Protein AF-A0A060BVD4-F1 (afdb_monomer)

InterPro domains:
  IPR002477 Peptidoglycan binding-like [PF01471] (23-77)
  IPR036365 PGBD-like superfamily [SSF47090] (19-78)
  IPR036366 PGBD superfamily [G3DSA:1.10.101.10] (13-83)

Sequence (158 aa):
ALVDECYRMGDRTLYLRLPNFHGADVRQLQTCLNILGFSCGEADGYYGAYTESAVKQFQESQGALADGMCFQDTFDAIERLHHVWAGKPAAGPHPMGGMGFARAANVLESTRLSITGEDPISRNVAGRIWNLASATTEQSGMELVSSHNDYRPDDAAL

Structure (mmCIF, N/CA/C/O backbone):
data_AF-A0A060BVD4-F1
#
_entry.id   AF-A0A060BVD4-F1
#
loop_
_atom_site.group_PDB
_atom_site.id
_atom_site.type_symbol
_atom_site.label_atom_id
_atom_site.label_alt_id
_atom_site.label_comp_id
_atom_site.label_asym_id
_atom_site.label_entity_id
_atom_site.label_seq_id
_atom_site.pdbx_PDB_ins_code
_atom_site.Cartn_x
_atom_site.Cartn_y
_atom_site.Cartn_z
_atom_site.occupancy
_atom_site.B_iso_or_equiv
_atom_site.auth_seq_id
_atom_site.auth_comp_id
_atom_site.auth_asym_id
_atom_site.auth_atom_id
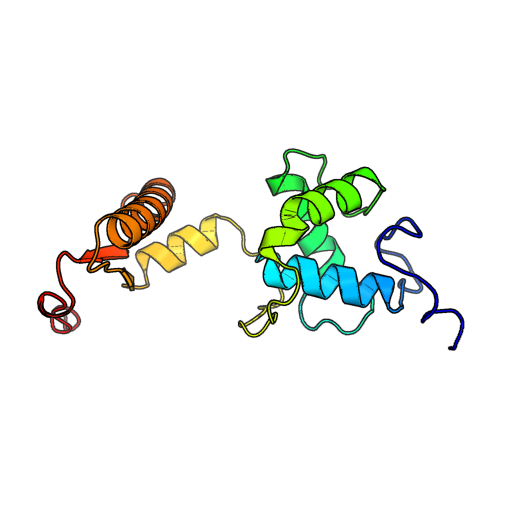_atom_site.pdbx_PDB_model_num
ATOM 1 N N . ALA A 1 1 ? 11.312 -7.685 -25.752 1.00 54.59 1 ALA A N 1
ATOM 2 C CA . ALA A 1 1 ? 10.297 -7.990 -24.729 1.00 54.59 1 ALA A CA 1
ATOM 3 C C . ALA A 1 1 ? 10.439 -9.402 -24.126 1.00 54.59 1 ALA A C 1
ATOM 5 O O . ALA A 1 1 ? 9.457 -9.928 -23.640 1.00 54.59 1 ALA A O 1
ATOM 6 N N . LEU A 1 2 ? 11.638 -10.015 -24.124 1.00 57.56 2 LEU A N 1
ATOM 7 C CA . LEU A 1 2 ? 11.933 -11.254 -23.366 1.00 57.56 2 LEU A CA 1
ATOM 8 C C . LEU A 1 2 ? 12.900 -10.999 -22.196 1.00 57.56 2 LEU A C 1
ATOM 10 O O . LEU A 1 2 ? 13.028 -11.818 -21.300 1.00 57.56 2 LEU A O 1
ATOM 14 N N . VAL A 1 3 ? 13.596 -9.857 -22.210 1.00 59.88 3 VAL A N 1
ATOM 15 C CA . VAL A 1 3 ? 14.564 -9.475 -21.171 1.00 59.88 3 VAL A CA 1
ATOM 16 C C . VAL A 1 3 ? 13.838 -8.973 -19.917 1.00 59.88 3 VAL A C 1
ATOM 18 O O . VAL A 1 3 ? 14.287 -9.226 -18.806 1.00 59.88 3 VAL A O 1
ATOM 21 N N . ASP A 1 4 ? 12.682 -8.325 -20.087 1.00 60.69 4 ASP A N 1
ATOM 22 C CA . ASP A 1 4 ? 11.916 -7.706 -18.996 1.00 60.69 4 ASP A CA 1
ATOM 23 C C . ASP A 1 4 ? 11.184 -8.732 -18.107 1.00 60.69 4 ASP A C 1
ATOM 25 O O . ASP A 1 4 ? 10.805 -8.424 -16.977 1.00 60.69 4 ASP A O 1
ATOM 29 N N . GLU A 1 5 ? 11.022 -9.969 -18.587 1.00 66.81 5 GLU A N 1
ATOM 30 C CA . GLU A 1 5 ? 10.459 -11.092 -17.821 1.00 66.81 5 GLU A CA 1
ATOM 31 C C . GLU A 1 5 ? 11.510 -11.824 -16.967 1.00 66.81 5 GLU A C 1
ATOM 33 O O . GLU A 1 5 ? 11.148 -12.592 -16.078 1.00 66.81 5 GLU A O 1
ATOM 38 N N . CYS A 1 6 ? 12.806 -11.579 -17.195 1.00 74.50 6 CYS A N 1
ATOM 39 C CA . CYS A 1 6 ? 13.885 -12.212 -16.430 1.00 74.50 6 CYS A CA 1
ATOM 40 C C . CYS A 1 6 ? 14.144 -11.543 -15.074 1.00 74.50 6 CYS A C 1
ATOM 42 O O . CYS A 1 6 ? 14.771 -12.164 -14.216 1.00 74.50 6 CYS A O 1
ATOM 44 N N . TYR A 1 7 ? 13.695 -10.299 -14.882 1.00 78.31 7 TYR A N 1
ATOM 45 C CA . TYR A 1 7 ? 13.901 -9.567 -13.635 1.00 78.31 7 TYR A CA 1
ATOM 46 C C . TYR A 1 7 ? 12.919 -10.023 -12.554 1.00 78.31 7 TYR A C 1
ATOM 48 O O . TYR A 1 7 ? 11.703 -10.060 -12.764 1.00 78.31 7 TYR A O 1
ATOM 56 N N . ARG A 1 8 ? 13.453 -10.331 -11.373 1.00 83.00 8 ARG A N 1
ATOM 57 C CA . ARG A 1 8 ? 12.706 -10.592 -10.141 1.00 83.00 8 ARG A CA 1
ATOM 58 C C . ARG A 1 8 ? 12.725 -9.365 -9.237 1.00 83.00 8 ARG A C 1
ATOM 60 O O . ARG A 1 8 ? 13.579 -8.486 -9.359 1.00 83.00 8 ARG A O 1
ATOM 67 N N . MET A 1 9 ? 11.750 -9.298 -8.332 1.00 84.12 9 MET A N 1
ATOM 68 C CA . MET A 1 9 ? 11.703 -8.243 -7.323 1.00 84.12 9 MET A CA 1
ATOM 69 C C . MET A 1 9 ? 13.022 -8.227 -6.534 1.00 84.12 9 MET A C 1
ATOM 71 O O . MET A 1 9 ? 13.457 -9.270 -6.057 1.00 84.12 9 MET A O 1
ATOM 75 N N . GLY A 1 10 ? 13.659 -7.057 -6.425 1.00 85.25 10 GLY A N 1
ATOM 76 C CA . GLY A 1 10 ? 14.964 -6.910 -5.773 1.00 85.25 10 GLY A CA 1
ATOM 77 C C . GLY A 1 10 ? 16.185 -7.002 -6.696 1.00 85.25 10 GLY A C 1
ATOM 78 O O . GLY A 1 10 ? 17.269 -6.621 -6.272 1.00 85.25 10 GLY A O 1
ATOM 79 N N . ASP A 1 11 ? 16.053 -7.403 -7.965 1.00 87.69 11 ASP A N 1
ATOM 80 C CA . ASP A 1 11 ? 17.216 -7.504 -8.870 1.00 87.69 11 ASP A CA 1
ATOM 81 C C . ASP A 1 11 ? 17.793 -6.134 -9.276 1.00 87.69 11 ASP A C 1
ATOM 83 O O . ASP A 1 11 ? 18.956 -6.021 -9.670 1.00 87.69 11 ASP A O 1
ATOM 87 N N . ARG A 1 12 ? 16.977 -5.075 -9.210 1.00 91.00 12 ARG A N 1
ATOM 88 C CA . ARG A 1 12 ? 17.355 -3.703 -9.571 1.00 91.00 12 ARG A CA 1
ATOM 89 C C . ARG A 1 12 ? 16.586 -2.677 -8.749 1.00 91.00 12 ARG A C 1
ATOM 91 O O . ARG A 1 12 ? 15.466 -2.933 -8.313 1.00 91.00 12 ARG A O 1
ATOM 98 N N . THR A 1 13 ? 17.164 -1.488 -8.601 1.00 92.44 13 THR A N 1
ATOM 99 C CA . THR A 1 13 ? 16.466 -0.347 -8.000 1.00 92.44 13 THR A CA 1
ATOM 100 C C . THR A 1 13 ? 15.336 0.117 -8.916 1.00 92.44 13 THR A C 1
ATOM 102 O O . THR A 1 13 ? 15.578 0.450 -10.079 1.00 92.44 13 THR A O 1
ATOM 105 N N . LEU A 1 14 ? 14.115 0.176 -8.384 1.00 93.75 14 LEU A N 1
ATOM 106 C CA . LEU A 1 14 ? 12.933 0.658 -9.103 1.00 93.75 14 LEU A CA 1
ATOM 107 C C . LEU A 1 14 ? 12.551 2.056 -8.618 1.00 93.75 14 LEU A C 1
ATOM 109 O O . LEU A 1 14 ? 12.485 2.298 -7.421 1.00 93.75 14 LEU A O 1
ATOM 113 N N . TYR A 1 15 ? 12.311 2.979 -9.542 1.00 93.81 15 TYR A N 1
ATOM 114 C CA . TYR A 1 15 ? 11.914 4.356 -9.244 1.00 93.81 15 TYR A CA 1
ATOM 115 C C . TYR A 1 15 ? 11.195 4.970 -10.448 1.00 93.81 15 TYR A C 1
ATOM 117 O O . TYR A 1 15 ? 11.320 4.479 -11.574 1.00 93.81 15 TYR A O 1
ATOM 125 N N . LEU A 1 16 ? 10.456 6.058 -10.235 1.00 93.06 16 LEU A N 1
ATOM 126 C CA . LEU A 1 16 ? 9.763 6.747 -11.320 1.00 93.06 16 LEU A CA 1
ATOM 127 C C . LEU A 1 16 ? 10.771 7.400 -12.282 1.00 93.06 16 LEU A C 1
ATOM 129 O O . LEU A 1 16 ? 11.582 8.240 -11.893 1.00 93.06 16 LEU A O 1
ATOM 133 N N . ARG A 1 17 ? 10.720 7.018 -13.561 1.00 91.75 17 ARG A N 1
ATOM 134 C CA . ARG A 1 17 ? 11.594 7.537 -14.630 1.00 91.75 17 ARG A CA 1
ATOM 135 C C . ARG A 1 17 ? 10.899 7.494 -15.983 1.00 91.75 17 ARG A C 1
ATOM 137 O O . ARG A 1 17 ? 9.941 6.759 -16.155 1.00 91.75 17 ARG A O 1
ATOM 144 N N . LEU A 1 18 ? 11.441 8.205 -16.971 1.00 89.75 18 LEU A N 1
ATOM 145 C CA . LEU A 1 18 ? 10.985 8.164 -18.364 1.00 89.75 18 LEU A CA 1
ATOM 146 C C . LEU A 1 18 ? 12.096 7.580 -19.261 1.00 89.75 18 LEU A C 1
ATOM 148 O O . LEU A 1 18 ? 13.216 8.092 -19.229 1.00 89.75 18 LEU A O 1
ATOM 152 N N . PRO A 1 19 ? 11.842 6.526 -20.061 1.00 87.25 19 PRO A N 1
ATOM 153 C CA . PRO A 1 19 ? 10.652 5.668 -20.039 1.00 87.25 19 PRO A CA 1
ATOM 154 C C . PRO A 1 19 ? 10.525 4.901 -18.712 1.00 87.25 19 PRO A C 1
ATOM 156 O O . PRO A 1 19 ? 11.548 4.606 -18.082 1.00 87.25 19 PRO A O 1
ATOM 159 N N . ASN A 1 20 ? 9.284 4.580 -18.325 1.00 91.38 20 ASN A N 1
ATOM 160 C CA . ASN A 1 20 ? 8.965 3.860 -17.087 1.00 91.38 20 ASN A CA 1
ATOM 161 C C . ASN A 1 20 ? 9.648 2.489 -17.055 1.00 91.38 20 ASN A C 1
ATOM 163 O O . ASN A 1 20 ? 9.756 1.806 -18.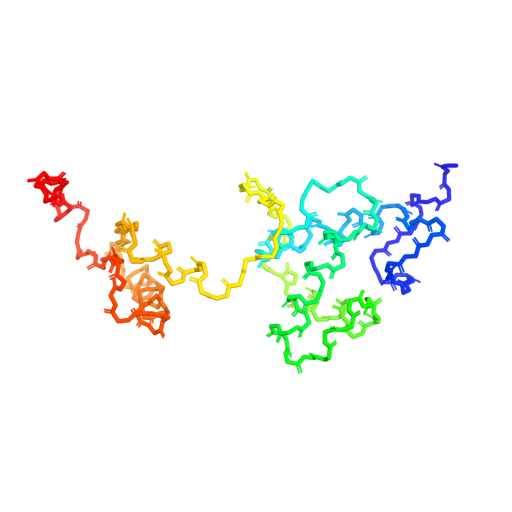083 1.00 91.38 20 ASN A O 1
ATOM 167 N N . PHE A 1 21 ? 10.060 2.057 -15.859 1.00 91.50 21 PHE A N 1
ATOM 168 C CA . PHE A 1 21 ? 10.419 0.656 -15.670 1.00 91.50 21 PHE A CA 1
ATOM 169 C C . PHE A 1 21 ? 9.207 -0.219 -15.941 1.00 91.50 21 PHE A C 1
ATOM 171 O O . PHE A 1 21 ? 8.080 0.128 -15.588 1.00 91.50 21 PHE A O 1
ATOM 178 N N . HIS A 1 22 ? 9.463 -1.355 -16.569 1.00 92.06 22 HIS A N 1
ATOM 179 C CA . HIS A 1 22 ? 8.463 -2.375 -16.784 1.00 92.06 22 HIS A CA 1
ATOM 180 C C . HIS A 1 22 ? 9.094 -3.756 -16.671 1.00 92.06 22 HIS A C 1
ATOM 182 O O . HIS A 1 22 ? 10.306 -3.907 -16.863 1.00 92.06 22 HIS A O 1
ATOM 188 N N . GLY A 1 23 ? 8.276 -4.744 -16.326 1.00 91.62 23 GLY A N 1
ATOM 189 C CA . GLY A 1 23 ? 8.732 -6.119 -16.181 1.00 91.62 23 GLY A CA 1
ATOM 190 C C . GLY A 1 23 ? 7.970 -6.912 -15.131 1.00 91.62 23 GLY A C 1
ATOM 191 O O . GLY A 1 23 ? 7.023 -6.432 -14.498 1.00 91.62 23 GLY A O 1
ATOM 192 N N . ALA A 1 24 ? 8.392 -8.162 -14.963 1.00 90.19 24 ALA A N 1
ATOM 193 C CA . ALA A 1 24 ? 7.825 -9.065 -13.967 1.00 90.19 24 ALA A CA 1
ATOM 194 C C . ALA A 1 24 ? 8.141 -8.621 -12.527 1.00 90.19 24 ALA A C 1
ATOM 196 O O . ALA A 1 24 ? 7.334 -8.853 -11.628 1.00 90.19 24 ALA A O 1
ATOM 197 N N . ASP A 1 25 ? 9.277 -7.961 -12.310 1.00 92.38 25 ASP A N 1
ATOM 198 C CA . ASP A 1 25 ? 9.697 -7.383 -11.032 1.00 92.38 25 ASP A CA 1
ATOM 199 C C . ASP A 1 25 ? 8.761 -6.262 -10.564 1.00 92.38 25 ASP A C 1
ATOM 201 O O . ASP A 1 25 ? 8.318 -6.258 -9.415 1.00 92.38 25 ASP A O 1
ATOM 205 N N . VAL A 1 26 ? 8.389 -5.356 -11.472 1.00 94.06 26 VAL A N 1
ATOM 206 C CA . VAL A 1 26 ? 7.433 -4.276 -11.194 1.00 94.06 26 VAL A CA 1
ATOM 207 C C . VAL A 1 26 ? 6.052 -4.847 -10.876 1.00 94.06 26 VAL A C 1
ATOM 209 O O . VAL A 1 26 ? 5.405 -4.408 -9.928 1.00 94.06 26 VAL A O 1
ATOM 212 N N . ARG A 1 27 ? 5.615 -5.866 -11.624 1.00 92.94 27 ARG A N 1
ATOM 213 C CA . ARG A 1 27 ? 4.320 -6.523 -11.402 1.00 92.94 27 ARG A CA 1
ATOM 214 C C . ARG A 1 27 ? 4.247 -7.218 -10.042 1.00 92.94 27 ARG A C 1
ATOM 216 O O . ARG A 1 27 ? 3.222 -7.146 -9.364 1.00 92.94 27 ARG A O 1
ATOM 223 N N . GLN A 1 28 ? 5.335 -7.875 -9.639 1.00 92.06 28 GLN A N 1
ATOM 224 C CA . GLN A 1 28 ? 5.466 -8.479 -8.312 1.00 92.06 28 GLN A CA 1
ATOM 225 C C . GLN A 1 28 ? 5.383 -7.408 -7.225 1.00 92.06 28 GLN A C 1
ATOM 227 O O . GLN A 1 28 ? 4.546 -7.526 -6.336 1.00 92.06 28 GLN A O 1
ATOM 232 N N . LEU A 1 29 ? 6.152 -6.321 -7.354 1.00 93.50 29 LEU A N 1
ATOM 233 C CA . LEU A 1 29 ? 6.107 -5.195 -6.420 1.00 93.50 29 LEU A CA 1
ATOM 234 C C . LEU A 1 29 ? 4.686 -4.626 -6.273 1.00 93.50 29 LEU A C 1
ATOM 236 O O . LEU A 1 29 ? 4.193 -4.491 -5.156 1.00 93.50 29 LEU A O 1
ATOM 240 N N . GLN A 1 30 ? 4.012 -4.331 -7.388 1.00 93.69 30 GLN A N 1
ATOM 241 C CA . GLN A 1 30 ? 2.637 -3.819 -7.398 1.00 93.69 30 GLN A CA 1
ATOM 242 C C . GLN A 1 30 ? 1.665 -4.780 -6.699 1.00 93.69 30 GLN A C 1
ATOM 244 O O . GLN A 1 30 ? 0.841 -4.363 -5.887 1.00 93.69 30 GLN A O 1
ATOM 249 N N . THR A 1 31 ? 1.793 -6.082 -6.967 1.00 91.94 31 THR A N 1
ATOM 250 C CA . THR A 1 31 ? 0.967 -7.116 -6.329 1.00 91.94 31 THR A CA 1
ATOM 251 C C . THR A 1 31 ? 1.179 -7.130 -4.815 1.00 91.94 31 THR A C 1
ATOM 253 O O . THR A 1 31 ? 0.204 -7.100 -4.066 1.00 91.94 31 THR A O 1
ATOM 256 N N . CYS A 1 32 ? 2.432 -7.110 -4.355 1.00 92.12 32 CYS A N 1
ATOM 257 C CA . CYS A 1 32 ? 2.762 -7.084 -2.931 1.00 92.12 32 CYS A CA 1
ATOM 258 C C . CYS A 1 32 ? 2.208 -5.830 -2.244 1.00 92.12 32 CYS A C 1
ATOM 260 O O . CYS A 1 32 ? 1.552 -5.941 -1.211 1.00 92.12 32 CYS A O 1
ATOM 262 N N . LEU A 1 33 ? 2.418 -4.648 -2.834 1.00 92.00 33 LEU A N 1
ATOM 263 C CA . LEU A 1 33 ? 1.924 -3.376 -2.297 1.00 92.00 33 LEU A CA 1
ATOM 264 C C . LEU A 1 33 ? 0.398 -3.378 -2.162 1.00 92.00 33 LEU A C 1
ATOM 266 O O . LEU A 1 33 ? -0.118 -3.067 -1.091 1.00 92.00 33 LEU A O 1
ATOM 270 N N . ASN A 1 34 ? -0.312 -3.826 -3.198 1.00 90.69 34 ASN A N 1
ATOM 271 C CA . ASN A 1 34 ? -1.768 -3.937 -3.183 1.00 90.69 34 ASN A CA 1
ATOM 272 C C . ASN A 1 34 ? -2.279 -4.895 -2.092 1.00 90.69 34 ASN A C 1
ATOM 274 O O . ASN A 1 34 ? -3.252 -4.581 -1.410 1.00 90.69 34 ASN A O 1
ATOM 278 N N . ILE A 1 35 ? -1.626 -6.047 -1.881 1.00 88.94 35 ILE A N 1
ATOM 279 C CA . ILE A 1 35 ? -2.009 -6.993 -0.812 1.00 88.94 35 ILE A CA 1
ATOM 280 C C . ILE A 1 35 ? -1.747 -6.402 0.577 1.00 88.94 35 ILE A C 1
ATOM 282 O O . ILE A 1 35 ? -2.516 -6.637 1.507 1.00 88.94 35 ILE A O 1
ATOM 286 N N . LEU A 1 36 ? -0.678 -5.619 0.716 1.00 89.12 36 LEU A N 1
ATOM 287 C CA . LEU A 1 36 ? -0.331 -4.920 1.952 1.00 89.12 36 LEU A CA 1
ATOM 288 C C . LEU A 1 36 ? -1.206 -3.679 2.212 1.00 89.12 36 LEU A C 1
ATOM 290 O O . LEU A 1 36 ? -1.066 -3.053 3.259 1.00 89.12 36 LEU A O 1
ATOM 294 N N . GLY A 1 37 ? -2.120 -3.339 1.296 1.00 86.69 37 GLY A N 1
ATOM 295 C CA . GLY A 1 37 ? -3.043 -2.207 1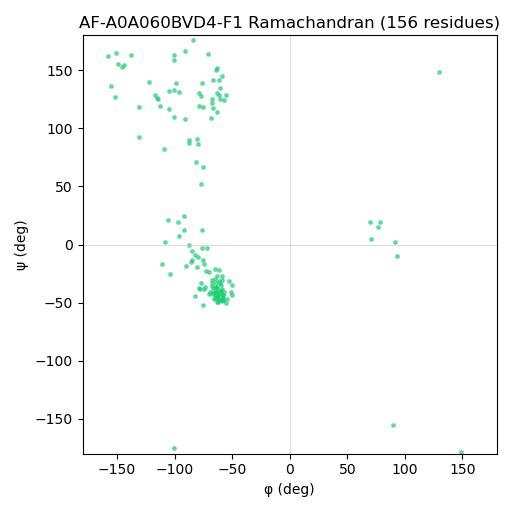.420 1.00 86.69 37 GLY A CA 1
ATOM 296 C C . GLY A 1 37 ? -2.522 -0.893 0.830 1.00 86.69 37 GLY A C 1
ATOM 297 O O . GLY A 1 37 ? -3.225 0.116 0.865 1.00 86.69 37 GLY A O 1
ATOM 298 N N . PHE A 1 38 ? -1.329 -0.889 0.236 1.00 89.62 38 PHE A N 1
ATOM 299 C CA . PHE A 1 38 ? -0.765 0.261 -0.469 1.00 89.62 38 PHE A CA 1
ATOM 300 C C . PHE A 1 38 ? -1.221 0.233 -1.927 1.00 89.62 38 PHE A C 1
ATOM 302 O O . PHE A 1 38 ? -0.583 -0.367 -2.792 1.00 89.62 38 PHE A O 1
ATOM 309 N N . SER A 1 39 ? -2.362 0.869 -2.190 1.00 87.19 39 SER A N 1
ATOM 310 C CA . SER A 1 39 ? -3.004 0.843 -3.507 1.00 87.19 39 SER A CA 1
ATOM 311 C C . SER A 1 39 ? -2.129 1.501 -4.577 1.00 87.19 39 SER A C 1
ATOM 313 O O . SER A 1 39 ? -1.913 2.713 -4.565 1.00 87.19 39 SER A O 1
ATOM 315 N N . CYS A 1 40 ? -1.663 0.699 -5.533 1.00 88.56 40 CYS A N 1
ATOM 316 C CA . CYS A 1 40 ? -0.892 1.149 -6.694 1.00 88.56 40 CYS A CA 1
ATOM 317 C C . CYS A 1 40 ? -1.675 1.073 -8.017 1.00 88.56 40 CYS A C 1
ATOM 319 O O . CYS A 1 40 ? -1.130 1.422 -9.063 1.00 88.56 40 CYS A O 1
ATOM 321 N N . GLY A 1 41 ? -2.949 0.665 -7.966 1.00 86.38 41 GLY A N 1
ATOM 322 C CA . GLY A 1 41 ? -3.787 0.404 -9.137 1.00 86.38 41 GLY A CA 1
ATOM 323 C C . GLY A 1 41 ? -3.677 -1.046 -9.612 1.00 86.38 41 GLY A C 1
ATOM 324 O O . GLY A 1 41 ? -3.367 -1.944 -8.832 1.00 86.38 41 GLY A O 1
ATOM 325 N N . GLU A 1 42 ? -3.962 -1.289 -10.890 1.00 88.69 42 GLU A N 1
ATOM 326 C CA . GLU A 1 42 ? -3.789 -2.614 -11.489 1.00 88.69 42 GLU A CA 1
ATOM 327 C C . GLU A 1 42 ? -2.300 -2.990 -11.547 1.00 88.69 42 GLU A C 1
ATOM 329 O O . GLU A 1 42 ? -1.453 -2.146 -11.836 1.00 88.69 42 GLU A O 1
ATOM 334 N N . ALA A 1 43 ? -1.975 -4.262 -11.291 1.00 90.25 43 ALA A N 1
ATOM 335 C CA . ALA A 1 43 ? -0.614 -4.782 -11.429 1.00 90.25 43 ALA A CA 1
ATOM 336 C C . ALA A 1 43 ? -0.253 -4.985 -12.918 1.00 90.25 43 ALA A C 1
ATOM 338 O O . ALA A 1 43 ? -0.090 -6.106 -13.415 1.00 90.25 43 ALA A O 1
ATOM 339 N N . ASP A 1 44 ? -0.164 -3.878 -13.649 1.00 89.69 44 ASP A N 1
ATOM 340 C CA . ASP A 1 44 ? 0.116 -3.808 -15.083 1.00 89.69 44 ASP A CA 1
ATOM 341 C C . ASP A 1 44 ? 1.597 -4.059 -15.425 1.00 89.69 44 ASP A C 1
ATOM 343 O O . ASP A 1 44 ? 1.933 -4.397 -16.566 1.00 89.69 44 ASP A O 1
ATOM 347 N N . GLY A 1 45 ? 2.472 -4.036 -14.419 1.00 91.88 45 GLY A N 1
ATOM 348 C CA . GLY A 1 45 ? 3.909 -4.213 -14.554 1.00 91.88 45 GLY A CA 1
ATOM 349 C C . GLY A 1 45 ? 4.632 -2.964 -15.044 1.00 91.88 45 GLY A C 1
ATOM 350 O O . GLY A 1 45 ? 5.752 -3.110 -15.521 1.00 91.88 45 GLY A O 1
ATOM 351 N N . TYR A 1 46 ? 4.033 -1.772 -14.935 1.00 93.38 46 TYR A N 1
ATOM 352 C CA . TYR A 1 46 ? 4.637 -0.480 -15.263 1.00 93.38 46 TYR A CA 1
ATOM 353 C C . TYR A 1 46 ? 4.808 0.396 -14.020 1.00 93.38 46 TYR A C 1
ATOM 355 O O . TYR A 1 46 ? 3.860 0.722 -13.313 1.00 93.38 46 TYR A O 1
ATOM 363 N N . TYR A 1 47 ? 6.035 0.853 -13.775 1.00 93.31 47 TYR A N 1
ATOM 364 C CA . TYR A 1 47 ? 6.335 1.696 -12.624 1.00 93.31 47 TYR A CA 1
ATOM 365 C C . TYR A 1 47 ? 5.923 3.140 -12.931 1.00 93.31 47 TYR A C 1
ATOM 367 O O . TYR A 1 47 ? 6.710 3.933 -13.452 1.00 93.31 47 TYR A O 1
ATOM 375 N N . GLY A 1 48 ? 4.655 3.452 -12.666 1.00 92.50 48 GLY A N 1
ATOM 376 C CA . GLY A 1 48 ? 4.062 4.775 -12.855 1.00 92.50 48 GLY A CA 1
ATOM 377 C C . GLY A 1 48 ? 3.941 5.580 -11.559 1.00 92.50 48 GLY A C 1
ATOM 378 O O . GLY A 1 48 ? 4.359 5.150 -10.485 1.00 92.50 48 GLY A O 1
ATOM 379 N N . ALA A 1 49 ? 3.310 6.754 -11.651 1.00 91.00 49 ALA A N 1
ATOM 380 C CA . ALA A 1 49 ? 3.119 7.657 -10.512 1.00 91.00 49 ALA A CA 1
ATOM 381 C C . ALA A 1 49 ? 2.301 7.028 -9.363 1.00 91.00 49 ALA A C 1
ATOM 383 O O . ALA A 1 49 ? 2.563 7.305 -8.195 1.00 91.00 49 ALA A O 1
ATOM 384 N N . TYR A 1 50 ? 1.339 6.151 -9.672 1.00 90.62 50 TYR A N 1
ATOM 385 C CA . TYR A 1 50 ? 0.565 5.437 -8.649 1.00 90.62 50 TYR A CA 1
ATOM 386 C C . TYR A 1 50 ? 1.410 4.406 -7.898 1.00 90.62 50 TYR A C 1
ATOM 388 O O . TYR A 1 50 ? 1.321 4.317 -6.676 1.00 90.62 50 TYR A O 1
ATOM 396 N N . THR A 1 51 ? 2.278 3.674 -8.604 1.00 93.00 51 THR A N 1
ATOM 397 C CA . THR A 1 51 ? 3.244 2.762 -7.977 1.00 93.00 51 THR A CA 1
ATOM 398 C C . THR A 1 51 ? 4.230 3.528 -7.103 1.00 93.00 51 THR A C 1
ATOM 400 O O . THR A 1 51 ? 4.440 3.139 -5.960 1.00 93.00 51 THR A O 1
ATOM 403 N N . GLU A 1 52 ? 4.755 4.661 -7.579 1.00 94.00 52 GLU A N 1
ATOM 404 C CA . GLU A 1 52 ? 5.621 5.532 -6.774 1.00 94.00 52 GLU A CA 1
ATOM 405 C C . GLU A 1 52 ? 4.912 6.012 -5.493 1.00 94.00 52 GLU A C 1
ATOM 407 O O . GLU A 1 52 ? 5.471 5.940 -4.400 1.00 94.00 52 GLU A O 1
ATOM 412 N N . SER A 1 53 ? 3.657 6.457 -5.599 1.00 91.19 53 SER A N 1
ATOM 413 C CA . SER A 1 53 ? 2.871 6.904 -4.445 1.00 91.19 53 SER A CA 1
ATOM 414 C C . SER A 1 53 ? 2.590 5.777 -3.446 1.00 91.19 53 SER A C 1
ATOM 416 O O . SER A 1 53 ? 2.612 6.020 -2.238 1.00 91.19 53 SER A O 1
ATOM 418 N N . ALA A 1 54 ? 2.341 4.552 -3.913 1.00 91.62 54 ALA A N 1
ATOM 419 C CA . ALA A 1 54 ? 2.184 3.385 -3.048 1.00 91.62 54 ALA A CA 1
ATOM 420 C C . ALA A 1 54 ? 3.493 3.027 -2.330 1.00 91.62 54 ALA A C 1
ATOM 422 O O . ALA A 1 54 ? 3.479 2.749 -1.133 1.00 91.62 54 ALA A O 1
ATOM 423 N N . VAL A 1 55 ? 4.630 3.104 -3.030 1.00 94.00 55 VAL A N 1
ATOM 424 C CA . VAL A 1 55 ? 5.959 2.886 -2.438 1.00 94.00 55 VAL A CA 1
ATOM 425 C C . VAL A 1 55 ? 6.260 3.929 -1.369 1.00 94.00 55 VAL A C 1
ATOM 427 O O . VAL A 1 55 ? 6.704 3.557 -0.289 1.00 94.00 55 VAL A O 1
ATOM 430 N N . LYS A 1 56 ? 5.962 5.208 -1.618 1.00 92.50 56 LYS A N 1
ATOM 431 C CA . LYS A 1 56 ? 6.133 6.282 -0.625 1.00 92.50 56 LYS A CA 1
ATOM 432 C C . LYS A 1 56 ? 5.323 6.020 0.644 1.00 92.50 56 LYS A C 1
ATOM 434 O O . LYS A 1 56 ? 5.885 6.044 1.732 1.00 92.50 56 LYS A O 1
ATOM 439 N N . GLN A 1 57 ? 4.040 5.681 0.501 1.00 90.19 57 GLN A N 1
ATOM 440 C CA . GLN A 1 57 ? 3.180 5.331 1.640 1.00 90.19 57 GLN A CA 1
ATOM 441 C C . GLN A 1 57 ? 3.704 4.100 2.396 1.00 90.19 57 GLN A C 1
ATOM 443 O O . GLN A 1 57 ? 3.685 4.064 3.627 1.00 90.19 57 GLN A O 1
ATOM 448 N N . PHE A 1 58 ? 4.209 3.095 1.674 1.00 92.75 58 PHE A N 1
ATOM 449 C CA . PHE A 1 58 ? 4.840 1.934 2.295 1.00 92.75 58 PHE A CA 1
ATOM 450 C C . PHE A 1 58 ? 6.097 2.332 3.078 1.00 92.75 58 PHE A C 1
ATOM 452 O O . PHE A 1 58 ? 6.210 1.982 4.250 1.00 92.75 58 PHE A O 1
ATOM 459 N N . GLN A 1 59 ? 7.006 3.101 2.480 1.00 93.62 59 GLN A N 1
ATOM 460 C CA . GLN A 1 59 ? 8.225 3.586 3.134 1.00 93.62 59 GLN A CA 1
ATOM 461 C C . GLN A 1 59 ? 7.904 4.415 4.389 1.00 93.62 59 GLN A C 1
ATOM 463 O O . GLN A 1 59 ? 8.483 4.162 5.444 1.00 93.62 59 GLN A O 1
ATOM 468 N N . GLU A 1 60 ? 6.921 5.317 4.310 1.00 90.88 60 GLU A N 1
ATOM 469 C CA . GLU A 1 60 ? 6.374 6.063 5.453 1.00 90.88 60 GLU A CA 1
ATOM 470 C C . GLU A 1 60 ? 5.901 5.122 6.569 1.00 90.88 60 GLU A C 1
ATOM 472 O O . GLU A 1 60 ? 6.264 5.308 7.731 1.00 90.88 60 GLU A O 1
ATOM 477 N N . SER A 1 61 ? 5.149 4.067 6.226 1.00 87.56 61 SER A N 1
ATOM 478 C CA . SER A 1 61 ? 4.659 3.082 7.204 1.00 87.56 61 SER A CA 1
ATOM 479 C C . SER A 1 61 ? 5.781 2.303 7.900 1.00 87.56 61 SER A C 1
ATOM 481 O O . SER A 1 61 ? 5.607 1.847 9.028 1.00 87.56 61 SER A O 1
ATOM 483 N N . GLN A 1 62 ? 6.933 2.154 7.236 1.00 88.88 62 GLN A N 1
ATOM 484 C CA . GLN A 1 62 ? 8.125 1.507 7.787 1.00 88.88 62 GLN A CA 1
ATOM 485 C C . GLN A 1 62 ? 9.026 2.486 8.561 1.00 88.88 62 GLN A C 1
ATOM 487 O O . GLN A 1 62 ? 10.071 2.079 9.066 1.00 88.88 62 GLN A O 1
ATOM 492 N N . GLY A 1 63 ? 8.654 3.770 8.653 1.00 87.19 63 GLY A N 1
ATOM 493 C CA . GLY A 1 63 ? 9.482 4.812 9.265 1.00 87.19 63 GLY A CA 1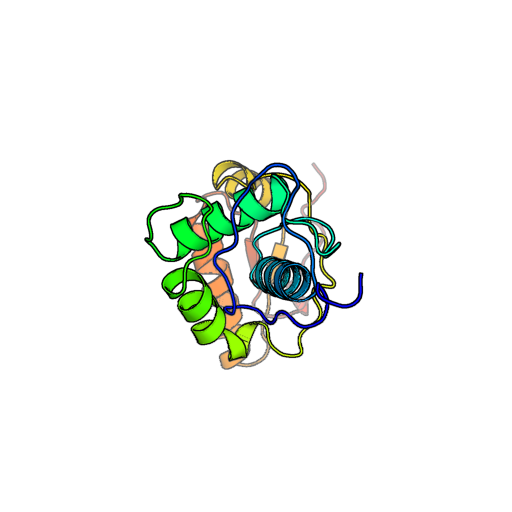
ATOM 494 C C . GLY A 1 63 ? 10.735 5.162 8.452 1.00 87.19 63 GLY A C 1
ATOM 495 O O . GLY A 1 63 ? 11.689 5.708 9.004 1.00 87.19 63 GLY A O 1
ATOM 496 N N . ALA A 1 64 ? 10.752 4.827 7.160 1.00 88.00 64 ALA A N 1
ATOM 497 C CA . ALA A 1 64 ? 11.828 5.157 6.233 1.00 88.00 64 ALA A CA 1
ATOM 498 C C . ALA A 1 64 ? 11.572 6.504 5.535 1.00 88.00 64 ALA A C 1
ATOM 500 O O . ALA A 1 64 ? 10.468 7.051 5.564 1.00 88.00 64 ALA A O 1
ATOM 501 N N . LEU A 1 65 ? 12.602 7.043 4.876 1.00 87.81 65 LEU A N 1
ATOM 502 C CA . LEU A 1 65 ? 12.442 8.210 4.012 1.00 87.81 65 LEU A CA 1
ATOM 503 C C . LEU A 1 65 ? 11.587 7.824 2.792 1.00 87.81 65 LEU A C 1
ATOM 505 O O . LEU A 1 65 ? 11.996 6.981 1.999 1.00 87.81 65 LEU A O 1
ATOM 509 N N . ALA A 1 66 ? 10.416 8.444 2.643 1.00 90.88 66 ALA A N 1
ATOM 510 C CA . ALA A 1 66 ? 9.495 8.181 1.539 1.00 90.88 66 ALA A CA 1
ATOM 511 C C . ALA A 1 66 ? 9.888 8.923 0.253 1.00 90.88 66 ALA A C 1
ATOM 513 O O . ALA A 1 66 ? 9.250 9.888 -0.172 1.00 90.88 66 ALA A O 1
ATOM 514 N N . ASP A 1 67 ? 10.971 8.471 -0.372 1.00 90.75 67 ASP A N 1
ATOM 515 C CA . ASP A 1 67 ? 11.476 9.009 -1.637 1.00 90.75 67 ASP A CA 1
ATOM 516 C C . ASP A 1 67 ? 10.816 8.379 -2.877 1.00 90.75 67 ASP A C 1
ATOM 518 O O . ASP A 1 67 ? 10.874 8.955 -3.965 1.00 90.75 67 ASP A O 1
ATOM 522 N N . GLY A 1 68 ? 10.121 7.247 -2.722 1.00 90.44 68 GLY A N 1
ATOM 523 C CA . GLY A 1 68 ? 9.525 6.496 -3.826 1.00 90.44 68 GLY A CA 1
ATOM 524 C C . GLY A 1 68 ? 10.537 5.684 -4.632 1.00 90.44 68 GLY A C 1
ATOM 525 O O . GLY A 1 68 ? 10.224 5.257 -5.739 1.00 90.44 68 GLY A O 1
ATOM 526 N N . MET A 1 69 ? 11.747 5.478 -4.112 1.00 94.25 69 MET A N 1
ATOM 527 C CA . MET A 1 69 ? 12.779 4.649 -4.726 1.00 94.25 69 MET A CA 1
ATOM 528 C C . MET A 1 69 ? 12.899 3.315 -3.984 1.00 94.25 69 MET A C 1
ATOM 530 O O . MET A 1 69 ? 13.287 3.246 -2.821 1.00 94.25 69 MET A O 1
ATOM 534 N N . CYS A 1 70 ? 12.614 2.215 -4.671 1.00 92.69 70 CYS A N 1
ATOM 535 C CA . CYS A 1 70 ? 12.773 0.874 -4.124 1.00 92.69 70 CYS A CA 1
ATOM 536 C C . CYS A 1 70 ? 14.238 0.438 -4.218 1.00 92.69 70 CYS A C 1
ATOM 538 O O . CYS A 1 70 ? 14.660 -0.137 -5.223 1.00 92.69 70 CYS A O 1
ATOM 540 N N . PHE A 1 71 ? 15.011 0.717 -3.172 1.00 92.62 71 PHE A N 1
ATOM 541 C CA . PHE A 1 71 ? 16.324 0.105 -2.943 1.00 92.62 71 PHE A CA 1
ATOM 542 C C . PHE A 1 71 ? 16.191 -1.253 -2.235 1.00 92.62 71 PHE A C 1
ATOM 544 O O . PHE A 1 71 ? 15.090 -1.646 -1.845 1.00 92.62 71 PHE A O 1
ATOM 551 N N . GLN A 1 72 ? 17.317 -1.950 -2.036 1.00 91.00 72 GLN A N 1
ATOM 552 C CA . GLN A 1 72 ? 17.364 -3.236 -1.320 1.00 91.00 72 GLN A CA 1
ATOM 553 C C . GLN A 1 72 ? 16.639 -3.178 0.027 1.00 91.00 72 GLN A C 1
ATOM 555 O O . GLN A 1 72 ? 15.802 -4.028 0.289 1.00 91.00 72 GLN A O 1
ATOM 560 N N . ASP A 1 73 ? 16.825 -2.111 0.808 1.00 91.12 73 ASP A N 1
ATOM 561 C CA . ASP A 1 73 ? 16.149 -1.957 2.102 1.00 91.12 73 ASP A CA 1
ATOM 562 C C . ASP A 1 73 ? 14.614 -1.954 1.989 1.00 91.12 73 ASP A C 1
ATOM 564 O O . ASP A 1 73 ? 13.918 -2.478 2.861 1.00 91.12 73 ASP A O 1
ATOM 568 N N . THR A 1 74 ? 14.070 -1.387 0.903 1.00 92.88 74 THR A N 1
ATOM 569 C CA . THR A 1 74 ? 12.621 -1.394 0.642 1.00 92.88 74 THR A CA 1
ATOM 570 C C . THR A 1 74 ? 12.146 -2.800 0.283 1.00 92.88 74 THR A C 1
ATOM 572 O O . THR A 1 74 ? 11.115 -3.243 0.785 1.00 92.88 74 THR A O 1
ATOM 575 N N . PHE A 1 75 ? 12.901 -3.522 -0.549 1.00 93.19 75 PHE A N 1
ATOM 576 C CA . PHE A 1 75 ? 12.572 -4.901 -0.912 1.00 93.19 75 PHE A CA 1
ATOM 577 C C . PHE A 1 75 ? 12.679 -5.849 0.285 1.00 93.19 75 PHE A C 1
ATOM 579 O O . PHE A 1 75 ? 11.757 -6.626 0.515 1.00 93.19 75 PHE A O 1
ATOM 586 N N . ASP A 1 76 ? 13.719 -5.717 1.106 1.00 92.38 76 ASP A N 1
ATOM 587 C CA . ASP A 1 76 ? 13.883 -6.471 2.350 1.00 92.38 76 ASP A CA 1
ATOM 588 C C . ASP A 1 76 ? 12.725 -6.215 3.320 1.00 92.38 76 ASP A C 1
ATOM 590 O O . ASP A 1 76 ? 12.242 -7.136 3.980 1.00 92.38 76 ASP A O 1
ATOM 594 N N . ALA A 1 77 ? 12.250 -4.969 3.420 1.00 92.31 77 ALA A N 1
ATOM 595 C CA . ALA A 1 77 ? 11.090 -4.641 4.242 1.00 92.31 77 ALA A CA 1
ATOM 596 C C . ALA A 1 77 ? 9.811 -5.332 3.737 1.00 92.31 77 ALA A C 1
ATOM 598 O O . ALA A 1 77 ? 9.050 -5.867 4.545 1.00 92.31 77 ALA A O 1
ATOM 599 N N . ILE A 1 78 ? 9.594 -5.380 2.418 1.00 92.31 78 ILE A N 1
ATOM 600 C CA . ILE A 1 78 ? 8.477 -6.126 1.818 1.00 92.31 78 ILE A CA 1
ATOM 601 C C . ILE A 1 78 ? 8.638 -7.629 2.084 1.00 92.31 78 ILE A C 1
ATOM 603 O O . ILE A 1 78 ? 7.675 -8.288 2.479 1.00 92.31 78 ILE A O 1
ATOM 607 N N . GLU A 1 79 ? 9.844 -8.175 1.939 1.00 90.81 79 GLU A N 1
ATOM 608 C CA . GLU A 1 79 ? 10.123 -9.604 2.115 1.00 90.81 79 GLU A CA 1
ATOM 609 C C . GLU A 1 79 ? 9.957 -10.063 3.572 1.00 90.81 79 GLU A C 1
ATOM 611 O O . GLU A 1 79 ? 9.454 -11.153 3.838 1.00 90.81 79 GLU A O 1
ATOM 616 N N . ARG A 1 80 ? 10.248 -9.209 4.561 1.00 91.44 80 ARG A N 1
ATOM 617 C CA . ARG A 1 80 ? 9.913 -9.494 5.974 1.00 91.44 80 ARG A CA 1
ATOM 618 C C . ARG A 1 80 ? 8.410 -9.719 6.183 1.00 91.44 80 ARG A C 1
ATOM 620 O O . ARG A 1 80 ? 8.008 -10.464 7.080 1.00 91.44 80 ARG A O 1
ATOM 627 N N . LEU A 1 81 ? 7.577 -9.120 5.332 1.00 90.19 81 LEU A N 1
ATOM 628 C CA . LEU A 1 81 ? 6.126 -9.295 5.314 1.00 90.19 81 LEU A CA 1
ATOM 629 C C . LEU A 1 81 ? 5.670 -10.419 4.369 1.00 90.19 81 LEU A C 1
ATOM 631 O O . LEU A 1 81 ? 4.469 -10.551 4.149 1.00 90.19 81 LEU A O 1
ATOM 635 N N . HIS A 1 82 ? 6.571 -11.272 3.861 1.00 88.62 82 HIS A N 1
ATOM 636 C CA . HIS A 1 82 ? 6.243 -12.375 2.944 1.00 88.62 82 HIS A CA 1
ATOM 637 C C . HIS A 1 82 ? 5.098 -13.258 3.459 1.00 88.62 82 HIS A C 1
ATOM 639 O O . HIS A 1 82 ? 4.175 -13.581 2.723 1.00 88.62 82 HIS A O 1
ATOM 645 N N . HIS A 1 83 ? 5.063 -13.573 4.754 1.00 87.25 83 HIS A N 1
ATOM 646 C CA . HIS A 1 83 ? 3.964 -14.331 5.373 1.00 87.25 83 HIS A CA 1
ATOM 647 C C . HIS A 1 83 ? 2.580 -13.643 5.281 1.00 87.25 83 HIS A C 1
ATOM 649 O O . HIS A 1 83 ? 1.540 -14.300 5.393 1.00 87.25 83 HIS A O 1
ATOM 655 N N . VAL A 1 84 ? 2.544 -12.319 5.100 1.00 86.12 84 VAL A N 1
ATOM 656 C CA . VAL A 1 84 ? 1.317 -11.532 4.946 1.00 86.12 84 VAL A CA 1
ATOM 657 C C . VAL A 1 84 ? 0.817 -11.584 3.512 1.00 86.12 84 VAL A C 1
ATOM 659 O O . VAL A 1 84 ? -0.384 -11.772 3.335 1.00 86.12 84 VAL A O 1
ATOM 662 N N . TRP A 1 85 ? 1.690 -11.436 2.515 1.00 85.44 85 TRP A N 1
ATOM 663 C CA . TRP A 1 85 ? 1.267 -11.274 1.121 1.00 85.44 85 TRP A CA 1
ATOM 664 C C . TRP A 1 85 ? 1.438 -12.520 0.247 1.00 85.44 85 TRP A C 1
ATOM 666 O O . TRP A 1 85 ? 0.692 -12.694 -0.717 1.00 85.44 85 TRP A O 1
ATOM 676 N N . ALA A 1 86 ? 2.359 -13.424 0.570 1.0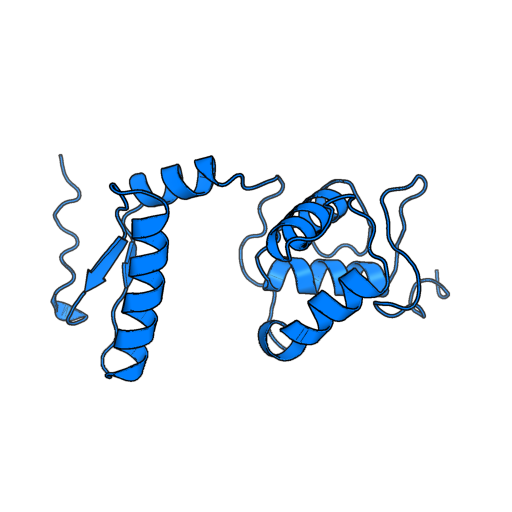0 86.12 86 ALA A N 1
ATOM 677 C CA . ALA A 1 86 ? 2.642 -14.576 -0.275 1.00 86.12 86 ALA A CA 1
ATOM 678 C C . ALA A 1 86 ? 1.433 -15.513 -0.400 1.00 86.12 86 ALA A C 1
ATOM 680 O O . ALA A 1 86 ? 0.810 -15.905 0.588 1.00 86.12 86 ALA A O 1
ATOM 681 N N . GLY A 1 87 ? 1.104 -15.875 -1.643 1.00 82.12 87 GLY A N 1
ATOM 682 C CA . GLY A 1 87 ? -0.001 -16.781 -1.967 1.00 82.12 87 GLY A CA 1
ATOM 683 C C . GLY A 1 87 ? -1.404 -16.204 -1.748 1.00 82.12 87 GLY A C 1
ATOM 684 O O . GLY A 1 87 ? -2.379 -16.932 -1.930 1.00 82.12 87 GLY A O 1
ATOM 685 N N . LYS A 1 88 ? -1.536 -14.923 -1.375 1.00 82.75 88 LYS A N 1
ATOM 686 C CA . LYS A 1 88 ? -2.839 -14.269 -1.197 1.00 82.75 88 LYS A CA 1
ATOM 687 C C . LYS A 1 88 ? -3.203 -13.441 -2.427 1.00 82.75 88 LYS A C 1
ATOM 689 O O . LYS A 1 88 ? -2.341 -12.763 -2.981 1.00 82.75 88 LYS A O 1
ATOM 694 N N . PRO A 1 89 ? -4.466 -13.469 -2.878 1.00 77.06 89 PRO A N 1
ATOM 695 C CA . PRO A 1 89 ? -4.874 -12.667 -4.016 1.00 77.06 89 PRO A CA 1
ATOM 696 C C . PRO A 1 89 ? -5.038 -11.200 -3.608 1.00 77.06 89 PRO A C 1
ATOM 698 O O . PRO A 1 89 ? -5.651 -10.889 -2.587 1.00 77.06 89 PRO A O 1
ATOM 701 N N . ALA A 1 90 ? -4.588 -10.287 -4.464 1.00 72.75 90 ALA A N 1
ATOM 702 C CA . ALA A 1 90 ? -4.910 -8.865 -4.378 1.00 72.75 90 ALA A CA 1
ATOM 703 C C . ALA A 1 90 ? -6.341 -8.596 -4.902 1.00 72.75 90 ALA A C 1
ATOM 705 O O . ALA A 1 90 ? -6.528 -7.791 -5.807 1.00 72.75 90 ALA A O 1
ATOM 706 N N . ALA A 1 91 ? -7.353 -9.316 -4.406 1.00 70.69 91 ALA A N 1
ATOM 707 C CA . ALA A 1 91 ? -8.710 -9.304 -4.975 1.00 70.69 91 ALA A CA 1
ATOM 708 C C . ALA A 1 91 ? -9.588 -8.121 -4.521 1.00 70.69 91 ALA A C 1
ATOM 710 O O . ALA A 1 91 ? -10.692 -7.948 -5.034 1.00 70.69 91 ALA A O 1
ATOM 711 N N . GLY A 1 92 ? -9.130 -7.335 -3.544 1.00 69.12 92 GLY A N 1
ATOM 712 C CA . GLY A 1 92 ? -9.851 -6.154 -3.073 1.00 69.12 92 GLY A CA 1
ATOM 713 C C . GLY A 1 92 ? -9.832 -4.998 -4.086 1.00 69.12 92 GLY A C 1
ATOM 714 O O . GLY A 1 92 ? -9.009 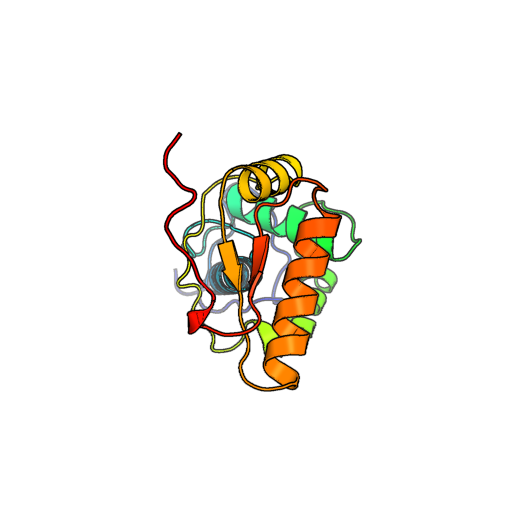-4.999 -5.002 1.00 69.12 92 GLY A O 1
ATOM 715 N N . PRO A 1 93 ? -10.713 -3.993 -3.935 1.00 70.88 93 PRO A N 1
ATOM 716 C CA . PRO A 1 93 ? -10.639 -2.762 -4.716 1.00 70.88 93 PRO A CA 1
ATOM 717 C C . PRO A 1 93 ? -9.313 -2.037 -4.450 1.00 70.88 93 PRO A C 1
ATOM 719 O O . PRO A 1 93 ? -8.994 -1.763 -3.296 1.00 70.88 93 PRO A O 1
ATOM 722 N N . HIS A 1 94 ? -8.585 -1.673 -5.510 1.00 73.69 94 HIS A N 1
ATOM 723 C CA . HIS A 1 94 ? -7.363 -0.860 -5.426 1.00 73.69 94 HIS A CA 1
ATOM 724 C C . HIS A 1 94 ? -7.651 0.534 -5.986 1.00 73.69 94 HIS A C 1
ATOM 726 O O . HIS A 1 94 ? -7.419 0.774 -7.176 1.00 73.69 94 HIS A O 1
ATOM 732 N N . PRO A 1 95 ? -8.242 1.448 -5.193 1.00 69.31 95 PRO A N 1
ATOM 733 C CA . PRO A 1 95 ? -8.553 2.786 -5.672 1.00 69.31 95 PRO A CA 1
ATOM 734 C C . PRO A 1 95 ? -7.270 3.511 -6.092 1.00 69.31 95 PRO A C 1
ATOM 736 O O . PRO A 1 95 ? -6.266 3.508 -5.384 1.00 69.31 95 PRO A O 1
ATOM 739 N N . MET A 1 96 ? -7.307 4.162 -7.254 1.00 65.38 96 MET A N 1
ATOM 740 C CA . MET A 1 96 ? -6.199 5.001 -7.703 1.00 65.38 96 MET A CA 1
ATOM 741 C C . MET A 1 96 ? -6.193 6.323 -6.922 1.00 65.38 96 MET A C 1
ATOM 743 O O . MET A 1 96 ? -7.137 7.109 -7.009 1.00 65.38 96 MET A O 1
ATOM 747 N N . GLY A 1 97 ? -5.112 6.582 -6.182 1.00 61.91 97 GLY A N 1
ATOM 748 C CA . GLY A 1 97 ? -4.878 7.831 -5.451 1.00 61.91 97 GLY A CA 1
ATOM 749 C C . GLY A 1 97 ? -4.489 7.603 -3.990 1.00 61.91 97 GLY A C 1
ATOM 750 O O . GLY A 1 97 ? -4.924 6.641 -3.367 1.00 61.91 97 GLY A O 1
ATOM 751 N N . GLY A 1 98 ? -3.667 8.497 -3.432 1.00 58.62 98 GLY A N 1
ATOM 752 C CA . GLY A 1 98 ? -3.224 8.395 -2.040 1.00 58.62 98 GLY A CA 1
ATOM 753 C C . GLY A 1 98 ? -4.402 8.439 -1.063 1.00 58.62 98 GLY A C 1
ATOM 754 O O . GLY A 1 98 ? -5.205 9.381 -1.078 1.00 58.62 98 GLY A O 1
ATOM 755 N N . MET A 1 99 ? -4.510 7.429 -0.200 1.00 61.78 99 MET A N 1
ATOM 756 C CA . MET A 1 99 ? -5.443 7.447 0.922 1.00 61.78 99 MET A CA 1
ATOM 757 C C . MET A 1 99 ? -4.742 8.112 2.107 1.00 61.78 99 MET A C 1
ATOM 759 O O . MET A 1 99 ? -4.105 7.457 2.920 1.00 61.78 99 MET A O 1
ATOM 763 N N . GLY A 1 100 ? -4.830 9.441 2.198 1.00 61.50 100 GLY A N 1
ATOM 764 C CA . GLY A 1 100 ? -4.352 10.143 3.391 1.00 61.50 100 GLY A CA 1
ATOM 765 C C . GLY A 1 100 ? -5.171 9.757 4.630 1.00 61.50 100 GLY A C 1
ATOM 766 O O . GLY A 1 100 ? -6.370 9.495 4.516 1.00 61.50 100 GLY A O 1
ATOM 767 N N . PHE A 1 101 ? -4.557 9.793 5.818 1.00 63.56 101 PHE A N 1
ATOM 768 C CA . PHE A 1 101 ? -5.201 9.449 7.100 1.00 63.56 101 PHE A CA 1
ATOM 769 C C . PHE A 1 101 ? -6.542 10.168 7.339 1.00 63.56 101 PHE A C 1
ATOM 771 O O . PHE A 1 101 ? -7.481 9.571 7.857 1.00 63.56 101 PHE A O 1
ATOM 778 N N . ALA A 1 102 ? -6.678 11.418 6.882 1.00 63.03 102 ALA A N 1
ATOM 779 C CA . ALA A 1 102 ? -7.924 12.185 6.982 1.00 63.03 102 ALA A CA 1
ATOM 780 C C . ALA A 1 102 ? -9.103 11.544 6.223 1.00 63.03 102 ALA A C 1
ATOM 782 O O . ALA A 1 102 ? -10.251 11.663 6.646 1.00 63.03 102 ALA A O 1
ATOM 783 N N . ARG A 1 103 ? -8.839 10.837 5.114 1.00 72.19 103 ARG A N 1
ATOM 784 C CA . ARG A 1 103 ? -9.877 10.084 4.394 1.00 72.19 103 ARG A CA 1
ATOM 785 C C . ARG A 1 103 ? -10.272 8.822 5.152 1.00 72.19 103 ARG A C 1
ATOM 787 O O . ARG A 1 103 ? -11.449 8.493 5.162 1.00 72.19 103 ARG A O 1
ATOM 794 N N . ALA A 1 104 ? -9.321 8.155 5.807 1.00 75.94 104 ALA A N 1
ATOM 795 C CA . ALA A 1 104 ? -9.615 6.987 6.634 1.00 75.94 104 ALA A CA 1
ATOM 796 C C . ALA A 1 104 ? -10.506 7.356 7.832 1.00 75.94 104 ALA A C 1
ATOM 798 O O . ALA A 1 104 ? -11.515 6.694 8.050 1.00 75.94 104 ALA A O 1
ATOM 799 N N . ALA A 1 105 ? -10.201 8.451 8.541 1.00 80.75 105 ALA A N 1
ATOM 800 C CA . ALA A 1 105 ? -11.042 8.952 9.633 1.00 80.75 105 ALA A CA 1
ATOM 801 C C . ALA A 1 105 ? -12.472 9.270 9.162 1.00 80.75 105 ALA A C 1
ATOM 803 O O . ALA A 1 105 ? -13.430 8.769 9.738 1.00 80.75 105 ALA A O 1
ATOM 804 N N . ASN A 1 106 ? -12.622 9.998 8.048 1.00 84.62 106 ASN A N 1
ATOM 805 C CA . ASN A 1 106 ? -13.939 10.313 7.484 1.00 84.62 106 ASN A CA 1
ATOM 806 C C . ASN A 1 106 ? -14.739 9.050 7.108 1.00 84.62 106 ASN A C 1
ATOM 808 O O . ASN A 1 106 ? -15.939 8.971 7.364 1.00 84.62 106 ASN A O 1
ATOM 812 N N . VAL A 1 107 ? -14.086 8.037 6.528 1.00 84.69 107 VAL A N 1
ATOM 813 C CA . VAL A 1 107 ? -14.738 6.755 6.212 1.00 84.69 107 VAL A CA 1
ATOM 814 C C . VAL A 1 107 ? -15.194 6.050 7.487 1.00 84.69 107 VAL A C 1
ATOM 816 O O . VAL A 1 107 ? -16.326 5.576 7.527 1.00 84.69 107 VAL A O 1
ATOM 819 N N . LEU A 1 108 ? -14.354 6.010 8.524 1.00 87.19 108 LEU A N 1
ATOM 820 C CA . LEU A 1 108 ? -14.708 5.403 9.809 1.00 87.19 108 LEU A CA 1
ATOM 821 C C . LEU A 1 108 ? -15.857 6.142 10.506 1.00 87.19 108 LEU A C 1
ATOM 823 O O . LEU A 1 108 ? -16.668 5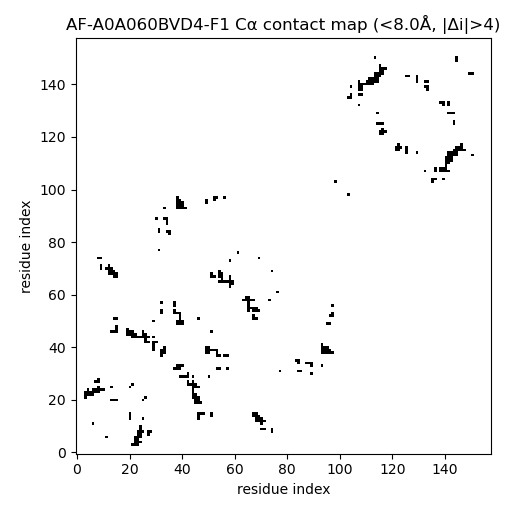.498 11.157 1.00 87.19 108 LEU A O 1
ATOM 827 N N . GLU A 1 109 ? -15.960 7.461 10.356 1.00 87.88 109 GLU A N 1
ATOM 828 C CA . GLU A 1 109 ? -17.061 8.269 10.905 1.00 87.88 109 GLU A CA 1
ATOM 829 C C . GLU A 1 109 ? -18.368 8.097 10.120 1.00 87.88 109 GLU A C 1
ATOM 831 O O . GLU A 1 109 ? -19.452 8.065 10.697 1.00 87.88 109 GLU A O 1
ATOM 836 N N . SER A 1 110 ? -18.282 7.987 8.792 1.00 87.31 110 SER A N 1
ATOM 837 C CA . SER A 1 110 ? -19.455 7.934 7.907 1.00 87.31 110 SER A CA 1
ATOM 838 C C . SER A 1 110 ? -19.979 6.521 7.645 1.00 87.31 110 SER A C 1
ATOM 840 O O . SER A 1 110 ? -21.125 6.363 7.222 1.00 87.31 110 SER A O 1
ATOM 842 N N . THR A 1 111 ? -19.168 5.488 7.887 1.00 85.75 111 THR A N 1
ATOM 843 C CA . THR A 1 111 ? -19.509 4.091 7.590 1.00 85.75 111 THR A CA 1
ATOM 844 C C . THR A 1 111 ? -19.660 3.292 8.876 1.00 85.75 111 THR A C 1
ATOM 846 O O . THR A 1 111 ? -18.702 3.113 9.625 1.00 85.75 111 THR A O 1
ATOM 849 N N . ARG A 1 112 ? -20.852 2.736 9.109 1.00 85.81 112 ARG A N 1
ATOM 850 C CA . ARG A 1 112 ? -21.075 1.779 10.200 1.00 85.81 112 ARG A CA 1
ATOM 851 C C . ARG A 1 112 ? -20.560 0.399 9.808 1.00 85.81 112 ARG A C 1
ATOM 853 O O . ARG A 1 112 ? -21.044 -0.191 8.842 1.00 85.81 112 ARG A O 1
ATOM 860 N N . LEU A 1 113 ? -19.597 -0.117 10.567 1.00 84.88 113 LEU A N 1
ATOM 861 C CA . LEU A 1 113 ? -19.011 -1.438 10.348 1.00 84.88 113 LEU A CA 1
ATOM 862 C C . LEU A 1 113 ? -18.990 -2.224 11.659 1.00 84.88 113 LEU A C 1
ATOM 864 O O . LEU A 1 113 ? -18.322 -1.842 12.616 1.00 84.88 113 LEU A O 1
ATOM 868 N N . SER A 1 114 ? -19.698 -3.346 11.692 1.00 87.62 114 SER A N 1
ATOM 869 C CA . SER A 1 114 ? -19.757 -4.212 12.869 1.00 87.62 114 SER A CA 1
ATOM 870 C C . SER A 1 114 ? -18.816 -5.405 12.704 1.00 87.62 114 SER A C 1
ATOM 872 O O . SER A 1 114 ? -18.830 -6.073 11.670 1.00 87.62 114 SER A O 1
ATOM 874 N N . ILE A 1 115 ? -18.013 -5.698 13.729 1.00 86.38 115 ILE A N 1
ATOM 875 C CA . ILE A 1 115 ? -17.132 -6.872 13.782 1.00 86.38 115 ILE A CA 1
ATOM 876 C C . ILE A 1 115 ? -17.464 -7.730 15.007 1.00 86.38 115 ILE A C 1
ATOM 878 O O . ILE A 1 115 ? -17.743 -7.214 16.087 1.00 86.38 115 ILE A O 1
ATOM 882 N N . THR A 1 116 ? -17.448 -9.055 14.847 1.00 86.31 116 THR A N 1
ATOM 883 C CA . THR A 1 116 ? -17.754 -10.013 15.919 1.00 86.31 116 THR A CA 1
ATOM 884 C C . THR A 1 116 ? -16.787 -11.199 15.901 1.00 86.31 116 THR A C 1
ATOM 886 O O . THR A 1 116 ? -16.090 -11.430 14.913 1.00 86.31 116 THR A O 1
ATOM 889 N N . GLY A 1 117 ? -16.727 -11.940 17.009 1.00 85.06 117 GLY A N 1
ATOM 890 C CA . GLY A 1 117 ? -15.928 -13.153 17.161 1.00 85.06 117 GLY A CA 1
ATOM 891 C C . GLY A 1 117 ? -16.561 -14.092 18.187 1.00 85.06 117 GLY A C 1
ATOM 892 O O . GLY A 1 117 ? -16.862 -13.670 19.309 1.00 85.06 117 GLY A O 1
ATOM 893 N N . GLU A 1 118 ? -16.777 -15.348 17.788 1.00 84.75 118 GLU A N 1
ATOM 894 C CA . GLU A 1 118 ? -17.453 -16.366 18.607 1.00 84.75 118 GLU A CA 1
ATOM 895 C C . GLU A 1 118 ? -16.534 -16.949 19.686 1.00 84.75 118 GLU A C 1
ATOM 897 O O . GLU A 1 118 ? -16.958 -17.169 20.821 1.00 84.75 118 GLU A O 1
ATOM 902 N N . ASP A 1 119 ? -15.259 -17.153 19.354 1.00 89.25 119 ASP A N 1
ATOM 903 C CA . ASP A 1 119 ? -14.250 -17.689 20.260 1.00 89.25 119 ASP A CA 1
ATOM 904 C C . ASP A 1 119 ? -13.342 -16.579 20.844 1.00 89.25 119 ASP A C 1
ATOM 906 O O . ASP A 1 119 ? -13.271 -15.464 20.307 1.00 89.25 119 ASP A O 1
ATOM 910 N N . PRO A 1 120 ? -12.609 -16.855 21.942 1.00 86.75 120 PRO A N 1
ATOM 911 C CA . PRO A 1 120 ? -11.750 -15.861 22.585 1.00 86.75 120 PRO A CA 1
ATOM 912 C C . PRO A 1 120 ? -10.649 -15.276 21.687 1.00 86.75 120 PRO A C 1
ATOM 914 O O . PRO A 1 120 ? -10.276 -14.116 21.875 1.00 86.75 120 PRO A O 1
ATOM 917 N N . ILE A 1 121 ? -10.126 -16.042 20.723 1.00 87.56 121 ILE A N 1
ATOM 918 C CA . ILE A 1 121 ? -9.055 -15.597 19.821 1.00 87.56 121 ILE A CA 1
ATOM 919 C C . ILE A 1 121 ? -9.642 -14.641 18.787 1.00 87.56 121 ILE A C 1
ATOM 921 O O . ILE A 1 121 ? -9.164 -13.512 18.661 1.00 87.56 121 ILE A O 1
ATOM 925 N N . SER A 1 122 ? -10.717 -15.041 18.106 1.00 89.12 122 SER A N 1
ATOM 926 C CA . SER A 1 122 ? -11.409 -14.179 17.139 1.00 89.12 122 SER A CA 1
ATOM 927 C C . SER A 1 122 ? -11.906 -12.887 17.787 1.00 89.12 122 SER A C 1
ATOM 929 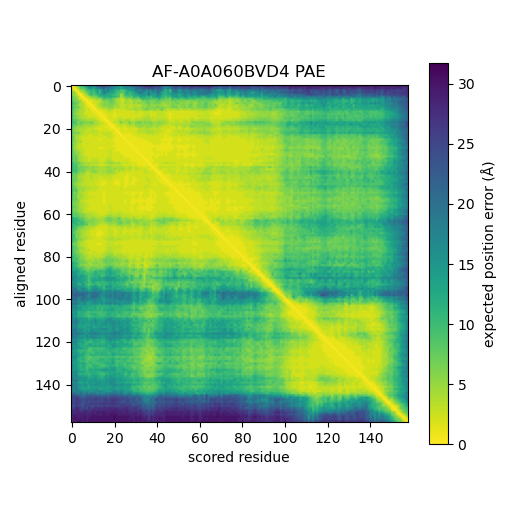O O . SER A 1 122 ? -11.772 -11.808 17.212 1.00 89.12 122 SER A O 1
ATOM 931 N N . ARG A 1 123 ? -12.394 -12.960 19.032 1.00 87.50 123 ARG A N 1
ATOM 932 C CA . ARG A 1 123 ? -12.799 -11.776 19.797 1.00 87.50 123 ARG A CA 1
ATOM 933 C C . ARG A 1 123 ? -11.621 -10.864 20.146 1.00 87.50 123 ARG A C 1
ATOM 935 O O . ARG A 1 123 ? -11.766 -9.645 20.092 1.00 87.50 123 ARG A O 1
ATOM 942 N N . ASN A 1 124 ? -10.452 -11.424 20.464 1.00 87.75 124 ASN A N 1
ATOM 943 C CA . ASN A 1 124 ? -9.241 -10.629 20.671 1.00 87.75 124 ASN A CA 1
ATOM 944 C C . ASN A 1 124 ? -8.833 -9.887 19.389 1.00 87.75 124 ASN A C 1
ATOM 946 O O . ASN A 1 124 ? -8.543 -8.693 19.442 1.00 87.75 124 ASN A O 1
ATOM 950 N N . VAL A 1 125 ? -8.872 -10.562 18.235 1.00 89.94 125 VAL A N 1
ATOM 951 C CA . VAL A 1 125 ? -8.582 -9.946 16.930 1.00 89.94 125 VAL A CA 1
ATOM 952 C C . VAL A 1 125 ? -9.578 -8.829 16.619 1.00 89.94 125 VAL A C 1
ATOM 954 O O . VAL A 1 125 ? -9.160 -7.717 16.296 1.00 89.94 125 VAL A O 1
ATOM 957 N N . ALA A 1 126 ? -10.876 -9.084 16.791 1.00 89.69 126 ALA A N 1
ATOM 958 C CA . ALA A 1 126 ? -11.924 -8.088 16.591 1.00 89.69 126 ALA A CA 1
ATOM 959 C C . ALA A 1 126 ? -11.725 -6.852 17.487 1.00 89.69 126 ALA A C 1
ATOM 961 O O . ALA A 1 126 ? -11.788 -5.721 17.007 1.00 89.69 126 ALA A O 1
ATOM 962 N N . GLY A 1 127 ? -11.383 -7.058 18.764 1.00 89.50 127 GLY A N 1
ATOM 963 C CA . GLY A 1 127 ? -11.070 -5.972 19.694 1.00 89.50 127 GLY A CA 1
ATOM 964 C C . GLY A 1 127 ? -9.841 -5.155 19.286 1.00 89.50 127 GLY A C 1
ATOM 965 O O . GLY A 1 127 ? -9.839 -3.936 19.428 1.00 89.50 127 GLY A O 1
ATOM 966 N N . ARG A 1 128 ? -8.804 -5.790 18.722 1.00 91.25 128 ARG A N 1
ATOM 967 C CA . ARG A 1 128 ? -7.625 -5.071 18.204 1.00 91.25 128 ARG A CA 1
ATOM 968 C C . ARG A 1 128 ? -7.971 -4.180 17.015 1.00 91.25 128 ARG A C 1
ATOM 970 O O . ARG A 1 128 ? -7.477 -3.059 16.954 1.00 91.25 128 ARG A O 1
ATOM 977 N N . ILE A 1 129 ? -8.808 -4.663 16.098 1.00 91.31 129 ILE A N 1
ATOM 978 C CA . ILE A 1 129 ? -9.264 -3.879 14.942 1.00 91.31 129 ILE A CA 1
ATOM 979 C C . ILE A 1 129 ? -10.104 -2.691 15.421 1.00 91.31 129 ILE A C 1
ATOM 981 O O . ILE A 1 129 ? -9.858 -1.562 15.004 1.00 91.31 129 ILE A O 1
ATOM 985 N N . TRP A 1 130 ? -11.032 -2.929 16.351 1.00 91.12 130 TRP A N 1
ATOM 986 C CA . TRP A 1 130 ? -11.844 -1.872 16.950 1.00 91.12 130 TRP A CA 1
ATOM 987 C C . TRP A 1 130 ? -10.983 -0.798 17.634 1.00 91.12 130 TRP A C 1
ATOM 989 O O . TRP A 1 130 ? -11.127 0.381 17.329 1.00 91.12 130 TRP A O 1
ATOM 999 N N . ASN A 1 131 ? -10.006 -1.198 18.459 1.00 89.94 131 ASN A N 1
ATOM 1000 C CA . ASN A 1 131 ? -9.087 -0.264 19.118 1.00 89.94 131 ASN A CA 1
ATOM 1001 C C . ASN A 1 131 ? -8.323 0.617 18.115 1.00 89.94 131 ASN A C 1
ATOM 1003 O O . ASN A 1 131 ? -8.149 1.808 18.357 1.00 89.94 131 ASN A O 1
ATOM 1007 N N . LEU A 1 132 ? -7.860 0.047 16.994 1.00 88.81 132 LEU A N 1
ATOM 1008 C CA . LEU A 1 132 ? -7.173 0.808 15.942 1.00 88.81 132 LEU A CA 1
ATOM 1009 C C . LEU A 1 132 ? -8.100 1.840 15.287 1.00 88.81 132 LEU A C 1
ATOM 1011 O O . LEU A 1 132 ? -7.685 2.974 15.044 1.00 88.81 132 LEU A O 1
ATOM 1015 N N . ALA A 1 133 ? -9.356 1.473 15.034 1.00 87.50 133 ALA A N 1
ATOM 1016 C CA . ALA A 1 133 ? -10.341 2.387 14.470 1.00 87.50 133 ALA A CA 1
ATOM 1017 C C . ALA A 1 133 ? -10.677 3.533 15.437 1.00 87.50 133 ALA A C 1
ATOM 1019 O O . ALA A 1 133 ? -10.620 4.696 15.042 1.00 87.50 133 ALA A O 1
ATOM 1020 N N . SER A 1 134 ? -10.936 3.230 16.712 1.00 87.12 134 SER A N 1
ATOM 1021 C CA . SER A 1 134 ? -11.204 4.242 17.745 1.00 87.12 134 SER A CA 1
ATOM 1022 C C . SER A 1 134 ? -10.003 5.150 18.026 1.00 87.12 134 SER A C 1
ATOM 1024 O O . SER A 1 134 ? -10.178 6.314 18.363 1.00 87.12 134 SER A O 1
ATOM 1026 N N . ALA A 1 135 ? -8.776 4.648 17.860 1.00 86.69 135 ALA A N 1
ATOM 1027 C CA . ALA A 1 135 ? -7.569 5.469 17.952 1.00 86.69 135 ALA A CA 1
ATOM 1028 C C . ALA A 1 135 ? -7.389 6.408 16.745 1.00 86.69 135 ALA A C 1
ATOM 1030 O O . ALA A 1 135 ? -6.692 7.413 16.854 1.00 86.69 135 ALA A O 1
ATOM 1031 N N . THR A 1 136 ? -7.997 6.084 15.600 1.00 85.62 136 THR A N 1
ATOM 1032 C CA . THR A 1 136 ? -7.941 6.921 14.392 1.00 85.62 136 THR A CA 1
ATOM 1033 C C . THR A 1 136 ? -8.918 8.097 14.482 1.00 85.62 136 THR A C 1
ATOM 1035 O O . THR A 1 136 ? -8.590 9.196 14.042 1.00 85.62 136 THR A O 1
ATOM 1038 N N . THR A 1 137 ? -10.104 7.883 15.060 1.00 86.00 137 THR A N 1
ATOM 1039 C CA . THR A 1 137 ? -11.099 8.927 15.342 1.00 86.00 137 THR A CA 1
ATOM 1040 C C . THR A 1 137 ? -12.008 8.505 16.494 1.00 86.00 137 THR A C 1
ATOM 1042 O O . THR A 1 137 ? -12.493 7.372 16.543 1.00 86.00 137 THR A O 1
ATOM 1045 N N . GLU A 1 138 ? -12.277 9.437 17.411 1.00 85.19 138 GLU A N 1
ATOM 1046 C CA . GLU A 1 138 ? -13.178 9.219 18.549 1.00 85.19 138 GLU A CA 1
ATOM 1047 C C . GLU A 1 138 ? -14.632 8.978 18.111 1.00 85.19 138 GLU A C 1
ATOM 1049 O O . GLU A 1 138 ? -15.409 8.385 18.855 1.00 85.19 138 GLU A O 1
ATOM 1054 N N . GLN A 1 139 ? -14.997 9.406 16.898 1.00 86.50 139 GLN A N 1
ATOM 1055 C CA . GLN A 1 139 ? -16.338 9.267 16.321 1.00 86.50 139 GLN A CA 1
ATOM 1056 C C . GLN A 1 139 ? -16.467 8.051 15.389 1.00 86.50 139 GLN A C 1
ATOM 1058 O O . GLN A 1 139 ? -17.371 7.995 14.559 1.00 86.50 139 GLN A O 1
ATOM 1063 N N . SER A 1 140 ? -15.564 7.075 15.505 1.00 87.06 140 SER A N 1
ATOM 1064 C CA . SER A 1 140 ? -15.593 5.864 14.683 1.00 87.06 140 SER A CA 1
ATOM 1065 C C . SER A 1 140 ? -16.926 5.121 14.826 1.00 87.06 140 SER A C 1
ATOM 1067 O O . SER A 1 140 ? -17.305 4.707 15.921 1.00 87.06 140 SER A O 1
ATOM 1069 N N . GLY A 1 141 ? -17.602 4.886 13.702 1.00 85.88 141 GLY A N 1
ATOM 1070 C CA . GLY A 1 141 ? -18.804 4.061 13.581 1.00 85.88 141 GLY A CA 1
ATOM 1071 C C . GLY A 1 141 ? -18.528 2.554 13.613 1.00 85.88 141 GLY A C 1
ATOM 1072 O O . GLY A 1 141 ? -19.406 1.768 13.248 1.00 85.88 141 GLY A O 1
ATOM 1073 N N . MET A 1 142 ? -17.316 2.129 14.000 1.00 89.38 142 MET A N 1
ATOM 1074 C CA . MET A 1 142 ? -17.006 0.715 14.207 1.00 89.38 142 MET A CA 1
ATOM 1075 C C . MET A 1 142 ? -17.573 0.194 15.526 1.00 89.38 142 MET A C 1
ATOM 1077 O O . MET A 1 142 ? -17.256 0.698 16.603 1.00 89.38 142 MET A O 1
ATOM 1081 N N . GLU A 1 143 ? -18.317 -0.905 15.447 1.00 88.12 143 GLU A N 1
ATOM 1082 C CA . GLU A 1 143 ? -18.932 -1.549 16.606 1.0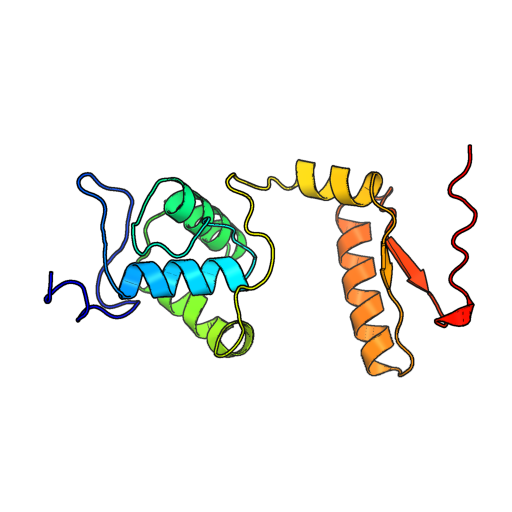0 88.12 143 GLU A CA 1
ATOM 1083 C C . GLU A 1 143 ? -18.380 -2.961 16.818 1.00 88.12 143 GLU A C 1
ATOM 1085 O O . GLU A 1 143 ? -18.361 -3.792 15.906 1.00 88.12 143 GLU A O 1
ATOM 1090 N N . LEU A 1 144 ? -17.941 -3.247 18.047 1.00 84.31 144 LEU A N 1
ATOM 1091 C CA . LEU A 1 144 ? -17.558 -4.590 18.471 1.00 84.31 144 LEU A CA 1
ATOM 1092 C C . LEU A 1 144 ? -18.776 -5.297 19.071 1.00 84.31 144 LEU A C 1
ATOM 1094 O O . LEU A 1 144 ? -19.197 -4.986 20.184 1.00 84.31 144 LEU A O 1
ATOM 1098 N N . VAL A 1 145 ? -19.325 -6.269 18.346 1.00 84.62 145 VAL A N 1
ATOM 1099 C CA . VAL A 1 145 ? -20.564 -6.954 18.732 1.00 84.62 145 VAL A CA 1
ATOM 1100 C C . VAL A 1 145 ? -20.257 -8.263 19.463 1.00 84.62 145 VAL A C 1
ATOM 1102 O O . VAL A 1 145 ? -19.469 -9.092 18.995 1.00 84.62 145 VAL A O 1
ATOM 1105 N N . SER A 1 146 ? -20.907 -8.470 20.611 1.00 74.62 146 SER A N 1
ATOM 1106 C CA . SER A 1 146 ? -20.738 -9.632 21.497 1.00 74.62 146 SER A CA 1
ATOM 1107 C C . SER A 1 146 ? -21.164 -10.961 20.872 1.00 74.62 146 SER A C 1
ATOM 1109 O O . SER A 1 146 ? -20.508 -11.980 21.110 1.00 74.62 146 SER A O 1
ATOM 1111 N N . SER A 1 147 ? -22.226 -10.959 20.066 1.00 68.00 147 SER A N 1
ATOM 1112 C CA . SER A 1 147 ? -22.709 -12.124 19.325 1.00 68.00 147 SER A CA 1
ATOM 1113 C C . SER A 1 147 ? -23.301 -11.709 17.977 1.00 68.00 147 SER A C 1
ATOM 1115 O O . SER A 1 147 ? -23.825 -10.607 17.842 1.00 68.00 147 SER A O 1
ATOM 1117 N N . HIS A 1 148 ? -23.269 -12.592 16.972 1.00 62.31 148 HIS A N 1
ATOM 1118 C CA . HIS A 1 148 ? -23.872 -12.315 15.659 1.00 62.31 148 HIS A CA 1
ATOM 1119 C C . HIS A 1 148 ? -25.348 -11.872 15.763 1.00 62.31 148 HIS A C 1
ATOM 1121 O O . HIS A 1 148 ? -25.800 -11.045 14.973 1.00 62.31 148 HIS A O 1
ATOM 1127 N N . ASN A 1 149 ? -26.071 -12.371 16.768 1.00 62.16 149 ASN A N 1
ATOM 1128 C CA . ASN A 1 149 ? -27.494 -12.110 16.973 1.00 62.16 149 ASN A CA 1
ATOM 1129 C C . ASN A 1 149 ? -27.795 -10.752 17.640 1.00 62.16 149 ASN A C 1
ATOM 1131 O O . ASN A 1 149 ? -28.950 -10.339 17.676 1.00 62.16 149 ASN A O 1
ATOM 1135 N N . ASP A 1 150 ? -26.774 -10.063 18.162 1.00 60.44 150 ASP A N 1
ATOM 1136 C CA . ASP A 1 150 ? -26.908 -8.721 18.746 1.00 60.44 150 ASP A CA 1
ATOM 1137 C C . ASP A 1 150 ? -26.819 -7.610 17.679 1.00 60.44 150 ASP A C 1
ATOM 1139 O O . ASP A 1 150 ? -27.038 -6.440 17.993 1.00 60.44 150 ASP A O 1
ATOM 1143 N N . TYR A 1 151 ? -26.521 -7.951 16.416 1.00 56.59 151 TYR A N 1
ATOM 1144 C CA . TYR A 1 151 ? -26.527 -6.987 15.315 1.00 56.59 151 TYR A CA 1
ATOM 1145 C C . TYR A 1 151 ? -27.960 -6.521 15.024 1.00 56.59 151 TYR A C 1
ATOM 1147 O O . TYR A 1 151 ? -28.780 -7.273 14.492 1.00 56.59 151 TYR A O 1
ATOM 1155 N N . ARG A 1 152 ? -28.265 -5.265 15.371 1.00 61.22 152 ARG A N 1
ATOM 1156 C CA . ARG A 1 152 ? -29.530 -4.599 15.043 1.00 61.22 152 ARG A CA 1
ATOM 1157 C C . ARG A 1 152 ? -29.324 -3.673 13.840 1.00 61.22 152 ARG A C 1
ATOM 1159 O O . ARG A 1 152 ? -28.696 -2.633 13.998 1.00 61.22 152 ARG A O 1
ATOM 1166 N N . PRO A 1 153 ? -29.868 -3.998 12.656 1.00 57.25 153 PRO A N 1
ATOM 1167 C CA . PRO A 1 153 ? -29.746 -3.136 11.478 1.00 57.25 153 PRO A CA 1
ATOM 1168 C C . PRO A 1 153 ? -30.585 -1.840 11.551 1.00 57.25 153 PRO A C 1
ATOM 1170 O O . PRO A 1 153 ? -30.497 -1.018 10.642 1.00 57.25 153 PRO A O 1
ATOM 1173 N N . ASP A 1 154 ? -31.381 -1.634 12.607 1.00 51.44 154 ASP A N 1
ATOM 1174 C CA . ASP A 1 154 ? -32.518 -0.698 12.592 1.00 51.44 154 ASP A CA 1
ATOM 1175 C C . ASP A 1 154 ? -32.275 0.720 13.147 1.00 51.44 154 ASP A C 1
ATOM 1177 O O . ASP A 1 154 ? -33.207 1.518 13.165 1.00 51.44 154 ASP A O 1
ATOM 1181 N N . ASP A 1 155 ? -31.046 1.121 13.483 1.00 51.50 155 ASP A N 1
ATOM 1182 C CA . ASP A 1 155 ? -30.761 2.527 13.850 1.00 51.50 155 ASP A CA 1
ATOM 1183 C C . ASP A 1 155 ? -30.331 3.392 12.639 1.00 51.50 155 ASP A C 1
ATOM 1185 O O . ASP A 1 155 ? -29.626 4.397 12.780 1.00 51.50 155 ASP A O 1
ATOM 1189 N N . ALA A 1 156 ? -30.724 2.995 11.421 1.00 45.66 156 ALA A N 1
ATOM 1190 C CA . ALA A 1 156 ? -30.384 3.646 10.148 1.00 45.66 156 ALA A CA 1
ATOM 1191 C C . ALA A 1 156 ? -31.537 4.450 9.507 1.00 45.66 156 ALA A C 1
ATOM 1193 O O . ALA A 1 156 ? -31.500 4.727 8.308 1.00 45.66 156 ALA A O 1
ATOM 1194 N N . ALA A 1 157 ? -32.550 4.851 10.278 1.00 46.16 157 ALA A N 1
ATOM 1195 C CA . ALA A 1 157 ? -33.588 5.761 9.800 1.00 46.16 157 ALA A CA 1
ATOM 1196 C C . ALA A 1 157 ? -33.817 6.911 10.787 1.00 46.16 157 ALA A C 1
ATOM 1198 O O . ALA A 1 157 ? -34.629 6.780 11.700 1.00 46.16 157 ALA A O 1
ATOM 1199 N N . LEU A 1 158 ? -33.110 8.024 10.566 1.00 36.12 158 LEU A N 1
ATOM 1200 C CA . LEU A 1 158 ? -33.573 9.405 10.759 1.00 36.12 158 LEU A CA 1
ATOM 1201 C C . LEU A 1 158 ? -32.700 10.354 9.928 1.00 36.12 158 LEU A C 1
ATOM 1203 O O . LEU A 1 158 ? -31.459 10.260 10.045 1.00 36.12 158 LEU A O 1
#

Foldseek 3Di:
DVVQAPDAAQPDKAADDVVWRFHPNQLVLQQLLLLVVLQLDHSPRTCHPSQLSSLLVQCVVVVHHSPSIDHNVSSVSSVVCCVRRPPDGSPDDRDRDDDPLVNLLVCQLVDADEAEDDDPVSLVVLVVVVVVNCVSDVNGNYHYDHDPVRDDPPPPDD

Organism: NCBI:txid114053

pLDDT: mean 83.35, std 12.16, range [36.12, 94.25]

Mean predicted aligned error: 9.01 Å

Solvent-accessible surface area (backbone atoms only — not comparable to full-atom values): 9100 Å² total; per-residue (Å²): 135,72,70,39,66,70,42,49,72,70,75,59,75,47,50,74,49,87,79,54,49,57,26,46,20,42,22,48,51,38,43,46,34,38,51,73,68,30,33,31,42,78,61,79,16,60,37,40,73,47,39,28,52,18,44,19,54,48,29,48,74,70,73,44,83,56,76,27,60,41,42,65,71,52,43,52,56,52,54,75,43,37,89,75,35,63,96,56,79,64,80,66,90,47,60,79,63,88,82,50,70,72,56,54,38,51,48,33,49,75,41,81,45,80,42,59,31,95,49,77,65,48,33,51,53,39,51,52,54,47,51,54,45,46,72,64,29,90,64,36,36,61,40,84,41,84,43,86,87,71,69,70,85,76,90,77,80,132

Radius of gyration: 18.94 Å; Cα contacts (8 Å, |Δi|>4): 222; chains: 1; bounding box: 51×30×47 Å

Nearest PDB structures (foldseek):
  4c2g-assembly1_A-2  TM=9.579E-01  e=2.013E-03  Bacillus subtilis subsp. subtilis str. 168
  4c2c-assembly1_A  TM=9.568E-01  e=2.268E-03  Bacillus subtilis subsp. subtilis str. 168
  4c2e-assembly1_B  TM=9.569E-01  e=3.243E-03  Bacillus subtilis subsp. subtilis str. 168
  6tci-assembly1_A  TM=9.522E-01  e=5.886E-03  Bacillus cereus ATCC 14579
  3bkv-assembly1_A  TM=6.444E-01  e=3.056E-03  Phikzvirus phiKZ

Secondary structure (DSSP, 8-state):
--STTSPPTTSS-B---SSPPBSHHHHHHHHHHHHTT----S--SB--HHHHHHHHHHHHHTTS---S-B-HHHHHHHHHTHHHHTT----S---SS---HHHHHHHHHH--EEEE-SSHHHHHHHHHHHHHHHHH-TT--EEEESSGGG--TTS---